Protein AF-A0A9W7J0R9-F1 (afdb_monomer)

pLDDT: mean 73.94, std 17.06, range [40.5, 95.5]

Organism: Hibiscus trionum (NCBI:txid183268)

Secondary structure (DSSP, 8-state):
------EEEEEEEE-STT-EEEEEEEES--SSTTTTGGGSTT--SSSSTTTTTTT-----SSS-------EEE-SHHHHHHHHHHHHHHT-

Mean predicted aligned error: 9.64 Å

Radius of gyration: 16.87 Å; Cα contacts (8 Å, |Δi|>4): 98; chains: 1; bounding box: 32×37×39 Å

InterPro domains:
  IPR001736 Phospholipase D/Transphosphatidylase [PS50035] (1-35)
  IPR015679 Phospholipase D family [PTHR18896] (1-91)

Structure (mmCIF, N/CA/C/O backbone):
data_AF-A0A9W7J0R9-F1
#
_entry.id   AF-A0A9W7J0R9-F1
#
loop_
_atom_site.group_PDB
_atom_site.id
_atom_site.type_symbol
_atom_site.label_atom_id
_atom_site.label_alt_id
_atom_site.label_comp_id
_atom_site.label_asym_id
_atom_site.label_entity_id
_atom_site.label_seq_id
_atom_site.pdbx_PDB_ins_code
_atom_site.Cartn_x
_atom_site.Cartn_y
_atom_site.Cartn_z
_atom_site.occupancy
_atom_site.B_iso_or_equiv
_atom_site.auth_seq_id
_atom_site.auth_comp_id
_atom_site.auth_asym_id
_atom_site.auth_atom_id
_atom_site.pdbx_PDB_model_num
ATOM 1 N N . MET A 1 1 ? 6.225 22.516 -9.111 1.00 74.25 1 MET A N 1
ATOM 2 C CA . MET A 1 1 ? 4.989 21.701 -9.124 1.00 74.25 1 MET A CA 1
ATOM 3 C C . MET A 1 1 ? 5.163 20.596 -8.092 1.00 74.25 1 MET A C 1
ATOM 5 O O . MET A 1 1 ? 6.261 20.060 -8.023 1.00 74.25 1 MET A O 1
ATOM 9 N N . PHE A 1 2 ? 4.155 20.310 -7.265 1.00 90.44 2 PHE A N 1
ATOM 10 C CA . PHE A 1 2 ? 4.246 19.330 -6.169 1.00 90.44 2 PHE A CA 1
ATOM 11 C C . PHE A 1 2 ? 3.171 18.252 -6.316 1.00 90.44 2 PHE A C 1
ATOM 13 O O . PHE A 1 2 ? 2.126 18.510 -6.911 1.00 90.44 2 PHE A O 1
ATOM 20 N N . THR A 1 3 ? 3.428 17.061 -5.773 1.00 90.12 3 THR A N 1
ATOM 21 C CA . THR A 1 3 ? 2.514 15.914 -5.836 1.00 90.12 3 THR A CA 1
ATOM 22 C C . THR A 1 3 ? 2.238 15.347 -4.447 1.00 90.12 3 THR A C 1
ATOM 24 O O . THR A 1 3 ? 3.052 15.458 -3.527 1.00 90.12 3 THR A O 1
ATOM 27 N N . HIS A 1 4 ? 1.087 14.692 -4.297 1.00 90.44 4 HIS A N 1
ATOM 28 C CA . HIS A 1 4 ? 0.835 13.813 -3.162 1.00 90.44 4 HIS A CA 1
ATOM 29 C C . HIS A 1 4 ? 1.424 12.436 -3.459 1.00 90.44 4 HIS A C 1
ATOM 31 O O . HIS A 1 4 ? 0.818 11.638 -4.161 1.00 90.44 4 HIS A O 1
ATOM 37 N N . HIS A 1 5 ? 2.614 12.167 -2.926 1.00 89.81 5 HIS A N 1
ATOM 38 C CA . HIS A 1 5 ? 3.377 10.962 -3.264 1.00 89.81 5 HIS A CA 1
ATOM 39 C C . HIS A 1 5 ? 3.265 9.824 -2.228 1.00 89.81 5 HIS A C 1
ATOM 41 O O . HIS A 1 5 ? 3.942 8.804 -2.354 1.00 89.81 5 HIS A O 1
ATOM 47 N N . GLN A 1 6 ? 2.425 9.990 -1.199 1.00 89.88 6 GLN A N 1
ATOM 48 C CA . GLN A 1 6 ? 2.161 8.953 -0.195 1.00 89.88 6 GLN A CA 1
ATOM 49 C C . GLN A 1 6 ? 1.424 7.770 -0.838 1.00 89.88 6 GLN A C 1
ATOM 51 O O . GLN A 1 6 ? 0.341 7.970 -1.387 1.00 89.88 6 GLN A O 1
ATOM 56 N N . LYS A 1 7 ? 1.971 6.555 -0.714 1.00 91.44 7 LYS A N 1
ATOM 57 C CA . LYS A 1 7 ? 1.258 5.310 -1.024 1.00 91.44 7 LYS A CA 1
ATOM 58 C C . LYS A 1 7 ? 0.902 4.600 0.269 1.00 91.44 7 LYS A C 1
ATOM 60 O O . LYS A 1 7 ? 1.789 4.266 1.058 1.00 91.44 7 LYS A O 1
ATOM 65 N N . CYS A 1 8 ? -0.386 4.368 0.477 1.00 91.75 8 CYS A N 1
ATOM 66 C CA . CYS A 1 8 ? -0.854 3.540 1.573 1.00 91.75 8 CYS A CA 1
ATOM 67 C C . CYS A 1 8 ? -2.112 2.765 1.194 1.00 91.75 8 CYS A C 1
ATOM 69 O O . CYS A 1 8 ? -2.943 3.261 0.436 1.00 91.75 8 CYS A O 1
ATOM 71 N N . VAL A 1 9 ? -2.269 1.578 1.775 1.00 92.00 9 VAL A N 1
ATOM 72 C CA . VAL A 1 9 ? -3.490 0.773 1.695 1.00 92.00 9 VAL A CA 1
ATOM 73 C C . VAL A 1 9 ? -3.959 0.475 3.115 1.00 92.00 9 VAL A C 1
ATOM 75 O O . VAL A 1 9 ? -3.177 -0.009 3.933 1.00 92.00 9 VAL A O 1
ATOM 78 N N . LEU A 1 10 ? -5.223 0.775 3.406 1.00 92.19 10 LEU A N 1
ATOM 79 C CA . LEU A 1 10 ? -5.877 0.502 4.685 1.00 92.19 10 LEU A CA 1
ATOM 80 C C . LEU A 1 10 ? -6.942 -0.569 4.467 1.00 92.19 10 LEU A C 1
ATOM 82 O O . LEU A 1 10 ? -7.780 -0.429 3.578 1.00 92.19 10 LEU A O 1
ATOM 86 N N . VAL A 1 11 ? -6.903 -1.631 5.268 1.00 93.31 11 VAL A N 1
ATOM 87 C CA . VAL A 1 11 ? -7.860 -2.742 5.182 1.00 93.31 11 VAL A CA 1
ATOM 88 C C . VAL A 1 11 ? -8.283 -3.196 6.568 1.00 93.31 11 VAL A C 1
ATOM 90 O O . VAL A 1 11 ? -7.479 -3.203 7.502 1.00 93.31 11 VAL A O 1
ATOM 93 N N . ASP A 1 12 ? -9.533 -3.628 6.701 1.00 93.38 12 ASP A N 1
ATOM 94 C CA . ASP A 1 12 ? -10.007 -4.299 7.899 1.00 93.38 12 ASP A CA 1
ATOM 95 C C . ASP A 1 12 ? -9.862 -5.821 7.755 1.00 93.38 12 ASP A C 1
ATOM 97 O O . ASP A 1 12 ? -10.305 -6.447 6.795 1.00 93.38 12 ASP A O 1
ATOM 101 N N . THR A 1 13 ? -9.228 -6.457 8.730 1.00 90.50 13 THR A N 1
ATOM 102 C CA . THR A 1 13 ? -8.942 -7.896 8.714 1.00 90.50 13 THR A CA 1
ATOM 103 C C . THR A 1 13 ? -9.563 -8.588 9.910 1.00 90.50 13 THR A C 1
ATOM 105 O O . THR A 1 13 ? -9.752 -7.989 10.970 1.00 90.50 13 THR A O 1
ATOM 108 N N . GLN A 1 14 ? -9.914 -9.856 9.724 1.00 92.12 14 GLN A N 1
ATOM 109 C CA . GLN A 1 14 ? -10.471 -10.687 10.782 1.00 92.12 14 GLN A CA 1
ATOM 110 C C . GLN A 1 14 ? -9.417 -10.943 11.869 1.00 92.12 14 GLN A C 1
ATOM 112 O O . GLN A 1 14 ? -8.268 -11.259 11.563 1.00 92.12 14 GLN A O 1
ATOM 117 N N . THR A 1 15 ? -9.814 -10.835 13.137 1.00 87.69 15 THR A N 1
ATOM 118 C CA . THR A 1 15 ? -9.036 -11.333 14.282 1.00 87.69 15 THR A CA 1
ATOM 119 C C . THR A 1 15 ? -9.841 -12.395 15.042 1.00 87.69 15 THR A C 1
ATOM 121 O O . THR A 1 15 ? -10.859 -12.883 14.550 1.00 87.69 15 THR A O 1
ATOM 124 N N . VAL A 1 16 ? -9.369 -12.806 16.220 1.00 89.94 16 VAL A N 1
ATOM 125 C CA . VAL A 1 16 ? -9.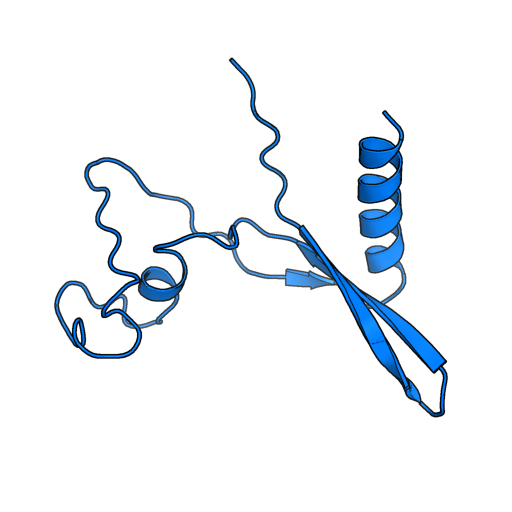980 -13.864 17.034 1.00 89.94 16 VAL A CA 1
ATOM 126 C C . VAL A 1 16 ? -11.470 -13.585 17.292 1.00 89.94 16 VAL A C 1
ATOM 128 O O . VAL A 1 16 ? -11.858 -12.513 17.770 1.00 89.94 16 VAL A O 1
ATOM 131 N N . GLY A 1 17 ? -12.312 -14.578 17.000 1.00 89.50 17 GLY A N 1
ATOM 132 C CA . GLY A 1 17 ? -13.769 -14.472 17.106 1.00 89.50 17 GLY A CA 1
ATOM 133 C C . GLY A 1 17 ? -14.371 -13.701 15.932 1.00 89.50 17 GLY A C 1
ATOM 134 O O . GLY A 1 17 ? -13.940 -13.892 14.803 1.00 89.50 17 GLY A O 1
ATOM 135 N N . ASN A 1 18 ? -15.356 -12.838 16.202 1.00 88.88 18 ASN A N 1
ATOM 136 C CA . ASN A 1 18 ? -16.000 -11.965 15.207 1.00 88.88 18 ASN A CA 1
ATOM 137 C C . ASN A 1 18 ? -15.461 -10.518 15.243 1.00 88.88 18 ASN A C 1
ATOM 139 O O . ASN A 1 18 ? -16.127 -9.576 14.822 1.00 88.88 18 ASN A O 1
ATOM 143 N N . HIS A 1 19 ? -14.269 -10.320 15.805 1.00 89.81 19 HIS A N 1
ATOM 144 C CA . HIS A 1 19 ? -13.641 -9.005 15.900 1.00 89.81 19 HIS A CA 1
ATOM 145 C C . HIS A 1 19 ? -12.841 -8.695 14.631 1.00 89.81 19 HIS A C 1
ATOM 147 O O . HIS A 1 19 ? -12.282 -9.597 14.005 1.00 89.81 19 HIS A O 1
ATOM 153 N N . ARG A 1 20 ? -12.716 -7.412 14.282 1.00 91.75 20 ARG A N 1
ATOM 154 C CA . ARG A 1 20 ? -11.883 -6.953 13.161 1.00 91.75 20 ARG A CA 1
ATOM 155 C C . ARG A 1 20 ? -10.828 -5.962 13.640 1.00 91.75 20 ARG A C 1
ATOM 157 O O . ARG A 1 20 ? -11.050 -5.240 14.608 1.00 91.75 20 ARG A O 1
ATOM 164 N N . LYS A 1 21 ? -9.677 -5.948 12.971 1.00 90.69 21 LYS A N 1
ATOM 165 C CA . LYS A 1 21 ? -8.580 -4.998 13.200 1.00 90.69 21 LYS A CA 1
ATOM 166 C C . LYS A 1 21 ? -8.229 -4.280 11.902 1.00 90.69 21 LYS A C 1
ATOM 168 O O . LYS A 1 21 ? -8.335 -4.873 10.830 1.00 90.69 21 LYS A O 1
ATOM 173 N N . ILE A 1 22 ? -7.773 -3.038 11.995 1.00 92.19 22 ILE A N 1
ATOM 174 C CA . ILE A 1 22 ? -7.218 -2.317 10.847 1.00 92.19 22 ILE A CA 1
ATOM 175 C C . ILE A 1 22 ? -5.755 -2.716 10.660 1.00 92.19 22 ILE A C 1
ATOM 177 O O . ILE A 1 22 ? -4.985 -2.715 11.620 1.00 92.19 22 ILE A O 1
ATOM 181 N N . ASN A 1 23 ? -5.379 -3.025 9.422 1.00 89.56 23 ASN A N 1
ATOM 182 C CA . ASN A 1 23 ? -3.990 -3.150 8.997 1.00 89.56 23 ASN A CA 1
ATOM 183 C C . ASN A 1 23 ? -3.674 -2.055 7.978 1.00 89.56 23 ASN A C 1
ATOM 185 O O . ASN A 1 23 ? -4.511 -1.714 7.136 1.00 89.56 23 ASN A O 1
ATOM 189 N N . ALA A 1 24 ? -2.447 -1.544 8.039 1.00 90.69 24 ALA A N 1
ATOM 190 C CA . ALA A 1 24 ? -1.963 -0.523 7.128 1.00 90.69 24 ALA A CA 1
ATOM 191 C C . ALA A 1 24 ? -0.712 -1.010 6.390 1.00 90.69 24 ALA A C 1
ATOM 193 O O . ALA A 1 24 ? 0.245 -1.501 6.991 1.00 90.69 24 ALA A O 1
ATOM 194 N N . PHE A 1 25 ? -0.696 -0.816 5.078 1.00 89.00 25 PHE A N 1
ATOM 195 C CA . PHE A 1 25 ? 0.487 -0.981 4.242 1.00 89.00 25 PHE A CA 1
ATOM 196 C C . PHE A 1 25 ? 0.950 0.402 3.825 1.00 89.00 25 PHE A C 1
ATOM 198 O O . PHE A 1 25 ? 0.167 1.156 3.254 1.00 89.00 25 PHE A O 1
ATOM 205 N N . VAL A 1 26 ? 2.206 0.740 4.103 1.00 87.75 26 VAL A N 1
ATOM 206 C CA . VAL A 1 26 ? 2.813 2.014 3.705 1.00 87.75 26 VAL A CA 1
ATOM 207 C C . VAL A 1 26 ? 4.158 1.710 3.055 1.00 87.75 26 VAL A C 1
ATOM 209 O O . VAL A 1 26 ? 4.899 0.846 3.522 1.00 87.75 26 VAL A O 1
ATOM 212 N N . GLY A 1 27 ? 4.476 2.389 1.956 1.00 86.25 27 GLY A N 1
ATOM 213 C CA . GLY A 1 27 ? 5.725 2.147 1.239 1.00 86.25 27 GLY A CA 1
ATOM 214 C C . GLY A 1 27 ? 5.895 3.023 0.005 1.00 86.25 27 GLY A C 1
ATOM 215 O O . GLY A 1 27 ? 5.171 3.995 -0.193 1.00 86.25 27 GLY A O 1
ATOM 216 N N . GLY A 1 28 ? 6.879 2.677 -0.827 1.00 82.19 28 GLY A N 1
ATOM 217 C CA . GLY A 1 28 ? 7.172 3.390 -2.079 1.00 82.19 28 GLY A CA 1
ATOM 218 C C . GLY A 1 28 ? 6.582 2.7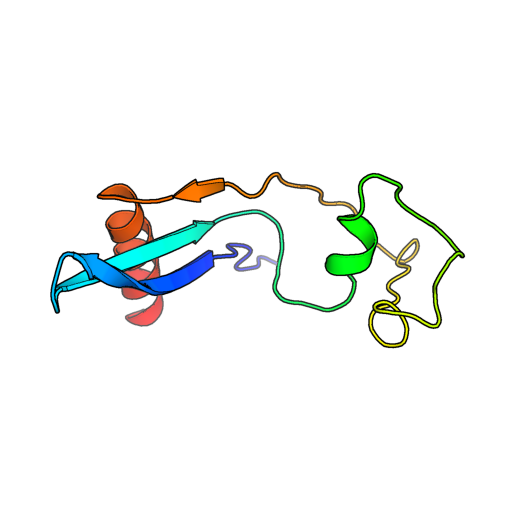50 -3.338 1.00 82.19 28 GLY A C 1
ATOM 219 O O . GLY A 1 28 ? 6.834 3.255 -4.427 1.00 82.19 28 GLY A O 1
ATOM 220 N N . ILE A 1 29 ? 5.810 1.670 -3.199 1.00 79.25 29 ILE A N 1
ATOM 221 C CA . ILE A 1 29 ? 5.188 0.951 -4.316 1.00 79.25 29 ILE A CA 1
ATOM 222 C C . ILE A 1 29 ? 3.743 1.433 -4.470 1.00 79.25 29 ILE A C 1
ATOM 224 O O . ILE A 1 29 ? 2.942 1.311 -3.544 1.00 79.25 29 ILE A O 1
ATOM 228 N N . ASP A 1 30 ? 3.429 2.006 -5.630 1.00 82.06 30 ASP A N 1
ATOM 229 C CA . ASP A 1 30 ? 2.052 2.311 -6.030 1.00 82.06 30 ASP A CA 1
ATOM 230 C C . ASP A 1 30 ? 1.344 1.044 -6.529 1.00 82.06 30 ASP A C 1
ATOM 232 O O . ASP A 1 30 ? 1.987 0.137 -7.049 1.00 82.06 30 ASP A O 1
ATOM 236 N N . LEU A 1 31 ? 0.015 0.999 -6.434 1.00 81.50 31 LEU A N 1
ATOM 237 C CA . LEU A 1 31 ? -0.794 0.000 -7.140 1.00 81.50 31 LEU A CA 1
ATOM 238 C C . LEU A 1 31 ? -1.014 0.465 -8.585 1.00 81.50 31 LEU A C 1
ATOM 240 O O . LEU A 1 31 ? -2.080 0.970 -8.933 1.00 81.50 31 LEU A O 1
ATOM 244 N N . CYS A 1 32 ? 0.041 0.372 -9.390 1.00 73.50 32 CYS A N 1
ATOM 245 C CA . CYS A 1 32 ? 0.068 0.775 -10.794 1.00 73.50 32 CYS A CA 1
ATOM 246 C C . CYS A 1 32 ? 0.919 -0.200 -11.612 1.00 73.50 32 CYS A C 1
ATOM 248 O O . CYS A 1 32 ? 1.755 -0.911 -11.046 1.00 73.50 32 CYS A O 1
ATOM 250 N N . ASP A 1 33 ? 0.730 -0.161 -12.928 1.00 67.06 33 ASP A N 1
ATOM 251 C CA . ASP A 1 33 ? 1.444 -0.995 -13.892 1.00 67.06 33 ASP A CA 1
ATOM 252 C C . ASP A 1 33 ? 2.972 -0.901 -13.727 1.00 67.06 33 ASP A C 1
ATOM 254 O O . ASP A 1 33 ? 3.534 0.126 -13.323 1.00 67.06 33 ASP A O 1
ATOM 258 N N . GLY A 1 34 ? 3.653 -1.999 -14.032 1.00 63.19 34 GLY A N 1
ATOM 259 C CA . GLY A 1 34 ? 5.097 -2.155 -13.987 1.00 63.19 34 GLY A CA 1
ATOM 260 C C . GLY A 1 34 ? 5.676 -2.487 -12.628 1.00 63.19 34 GLY A C 1
ATOM 261 O O . GLY A 1 34 ? 6.856 -2.800 -12.527 1.00 63.19 34 GLY A O 1
ATOM 262 N N . ARG A 1 35 ? 4.903 -2.400 -11.545 1.00 67.38 35 ARG A N 1
ATOM 263 C CA . ARG A 1 35 ? 5.440 -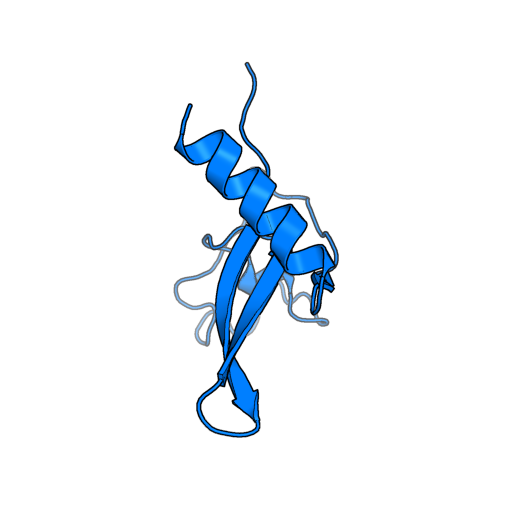2.591 -10.189 1.00 67.38 35 ARG A CA 1
ATOM 264 C C . ARG A 1 35 ? 5.704 -4.053 -9.845 1.00 67.38 35 ARG A C 1
ATOM 266 O O . ARG A 1 35 ? 6.532 -4.300 -8.972 1.00 67.38 35 ARG A O 1
ATOM 273 N N . TYR A 1 36 ? 5.057 -4.993 -10.531 1.00 63.94 36 TYR A N 1
ATOM 274 C CA . TYR A 1 36 ? 5.226 -6.422 -10.283 1.00 63.94 36 TYR A CA 1
ATOM 275 C C . TYR A 1 36 ? 6.489 -6.985 -10.957 1.00 63.94 36 TYR A C 1
ATOM 277 O O . TYR A 1 36 ? 7.229 -7.751 -10.337 1.00 63.94 36 TYR A O 1
ATOM 285 N N . GLU A 1 37 ? 6.799 -6.545 -12.182 1.00 53.56 37 GLU A N 1
ATOM 286 C CA . GLU A 1 37 ? 8.002 -6.948 -12.934 1.00 53.56 37 GLU A CA 1
ATOM 287 C C . 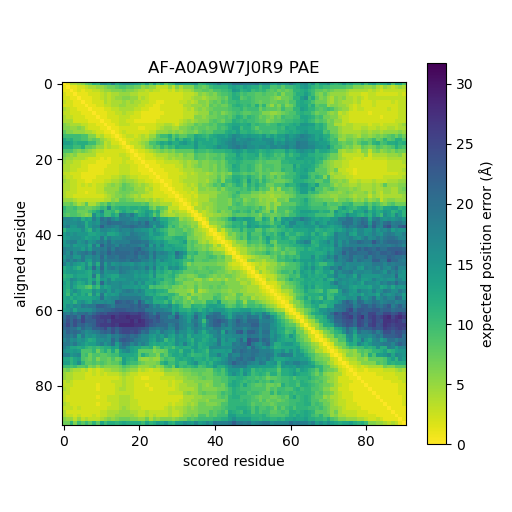GLU A 1 37 ? 9.306 -6.662 -12.157 1.00 53.56 37 GLU A C 1
ATOM 289 O O . GLU A 1 37 ? 10.217 -7.496 -12.106 1.00 53.56 37 GLU A O 1
ATOM 294 N N . TYR A 1 38 ? 9.374 -5.527 -11.448 1.00 55.81 38 TYR A N 1
ATOM 295 C CA . TYR A 1 38 ? 10.559 -5.127 -10.677 1.00 55.81 38 TYR A CA 1
ATOM 296 C C . TYR A 1 38 ? 10.764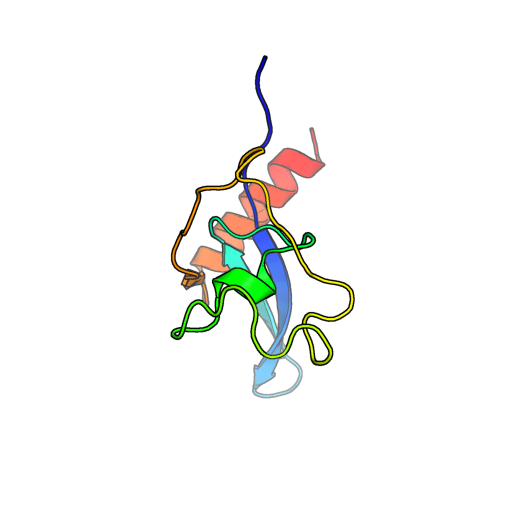 -5.865 -9.352 1.00 55.81 38 TYR A C 1
ATOM 298 O O . TYR A 1 38 ? 11.858 -5.759 -8.788 1.00 55.81 38 TYR A O 1
ATOM 306 N N . ASP A 1 39 ? 9.746 -6.560 -8.841 1.00 56.38 39 ASP A N 1
ATOM 307 C CA . ASP A 1 39 ? 9.747 -7.120 -7.481 1.00 56.38 39 ASP A CA 1
ATOM 308 C C . ASP A 1 39 ? 10.151 -8.605 -7.445 1.00 56.38 39 ASP A C 1
ATOM 310 O O . ASP A 1 39 ? 10.306 -9.193 -6.372 1.00 56.38 39 ASP A O 1
ATOM 314 N N . THR A 1 40 ? 10.394 -9.223 -8.611 1.00 63.06 40 THR A N 1
ATOM 315 C CA . THR A 1 40 ? 11.055 -10.535 -8.651 1.00 63.06 40 THR A CA 1
ATOM 316 C C . THR A 1 40 ? 12.529 -10.389 -8.258 1.00 63.06 40 THR A C 1
ATOM 318 O O . THR A 1 40 ? 13.221 -9.529 -8.816 1.00 63.06 40 THR A O 1
ATOM 321 N N . PRO A 1 41 ? 13.060 -11.222 -7.338 1.00 64.44 41 PRO A N 1
ATOM 322 C CA . PRO A 1 41 ? 14.468 -11.161 -6.938 1.00 64.44 41 PRO A CA 1
ATOM 323 C C . PRO A 1 41 ? 15.441 -11.303 -8.114 1.00 64.44 41 PRO A C 1
ATOM 325 O O . PRO A 1 41 ? 16.569 -10.819 -8.055 1.00 64.44 41 PRO A O 1
ATOM 328 N N . GLU A 1 42 ? 15.006 -11.965 -9.189 1.00 62.91 42 GLU A N 1
ATOM 329 C CA . GLU A 1 42 ? 15.828 -12.214 -10.370 1.00 62.91 42 GLU A CA 1
ATOM 330 C C . GLU A 1 42 ? 15.881 -11.033 -11.351 1.00 62.91 42 GLU A C 1
ATOM 332 O O . GLU A 1 42 ? 16.698 -11.079 -12.269 1.00 62.91 42 GLU A O 1
ATOM 337 N N . HIS A 1 43 ? 15.038 -10.002 -11.180 1.00 60.38 43 HIS A N 1
ATOM 338 C CA . HIS A 1 43 ? 15.001 -8.790 -12.013 1.00 60.38 43 HIS A CA 1
ATOM 339 C C . HIS A 1 43 ? 15.116 -9.088 -13.520 1.00 60.38 43 HIS A C 1
ATOM 341 O O . HIS A 1 43 ? 15.998 -8.583 -14.222 1.00 60.38 43 HIS A O 1
ATOM 347 N N . ARG A 1 44 ? 14.253 -9.987 -14.007 1.00 63.38 44 ARG A N 1
ATOM 348 C CA . ARG A 1 44 ? 14.309 -10.518 -15.375 1.00 63.38 44 ARG A CA 1
ATOM 349 C C . ARG A 1 44 ? 13.963 -9.413 -16.373 1.00 63.38 44 ARG A C 1
ATOM 351 O O . ARG A 1 44 ? 12.946 -8.761 -16.227 1.00 63.38 44 ARG A O 1
ATOM 358 N N . LEU A 1 45 ? 14.809 -9.224 -17.390 1.00 57.47 45 LEU A N 1
ATOM 359 C CA . LEU A 1 45 ? 14.666 -8.114 -18.347 1.00 57.47 45 LEU A CA 1
ATOM 360 C C . LEU A 1 45 ? 13.852 -8.454 -19.607 1.00 57.47 45 LEU A C 1
ATOM 362 O O . LEU A 1 45 ? 13.294 -7.559 -20.225 1.00 57.47 45 LEU A O 1
ATOM 366 N N . LEU A 1 46 ? 13.860 -9.715 -20.053 1.00 59.12 46 LEU A N 1
ATOM 367 C CA . LEU A 1 46 ? 13.259 -10.151 -21.331 1.00 59.12 46 LEU A CA 1
ATOM 368 C C . LEU A 1 46 ? 12.706 -11.588 -21.273 1.00 59.12 46 LEU A C 1
ATOM 370 O O . LEU A 1 46 ? 12.399 -12.183 -22.304 1.00 59.12 46 LEU A O 1
ATOM 374 N N . ARG A 1 47 ? 12.658 -12.196 -20.082 1.00 58.97 47 ARG A N 1
ATOM 375 C CA . ARG A 1 47 ? 12.201 -13.580 -19.890 1.00 58.97 47 ARG A CA 1
ATOM 376 C C . ARG A 1 47 ? 10.795 -13.572 -19.313 1.00 58.97 47 ARG A C 1
ATOM 378 O O . ARG A 1 47 ? 10.493 -12.712 -18.496 1.00 58.97 47 ARG A O 1
ATOM 385 N N . ASP A 1 48 ? 9.988 -14.550 -19.715 1.00 63.78 48 ASP A N 1
ATOM 386 C CA . ASP A 1 48 ? 8.639 -14.793 -19.186 1.00 63.78 48 ASP A CA 1
ATOM 387 C C . ASP A 1 48 ? 7.640 -13.650 -19.452 1.00 63.78 48 ASP A C 1
ATOM 389 O O . ASP A 1 48 ? 6.632 -13.521 -18.754 1.00 63.78 48 ASP A O 1
ATOM 393 N N . LEU A 1 49 ? 7.895 -12.833 -20.482 1.00 59.94 49 LEU A N 1
ATOM 394 C CA . LEU A 1 49 ? 7.022 -11.729 -20.904 1.00 59.94 49 LEU A CA 1
ATOM 395 C C . LEU A 1 49 ? 5.624 -12.194 -21.326 1.00 59.94 49 LEU A C 1
ATOM 397 O O . LEU A 1 49 ? 4.718 -11.389 -21.407 1.00 59.94 49 LEU A O 1
ATOM 401 N N . ASP A 1 50 ? 5.426 -13.475 -21.607 1.00 68.44 50 ASP A N 1
ATOM 402 C CA . ASP A 1 50 ? 4.141 -14.083 -21.943 1.00 68.44 50 ASP A CA 1
ATOM 403 C C . ASP A 1 50 ? 3.402 -14.675 -20.726 1.00 68.44 50 ASP A C 1
ATOM 405 O O . ASP A 1 50 ? 2.323 -15.249 -20.889 1.00 68.44 50 ASP A O 1
ATOM 409 N N . THR A 1 51 ? 3.955 -14.526 -19.514 1.00 74.31 51 THR A N 1
ATOM 410 C CA . THR A 1 51 ? 3.393 -15.066 -18.265 1.00 74.31 51 THR A CA 1
ATOM 411 C C . THR A 1 51 ? 2.564 -14.019 -17.499 1.00 74.31 51 THR A C 1
ATOM 413 O O . THR A 1 51 ? 1.703 -13.354 -18.066 1.00 74.31 51 THR A O 1
ATOM 416 N N . VAL A 1 52 ? 2.820 -13.849 -16.200 1.00 66.06 52 VAL A N 1
ATOM 417 C CA . VAL A 1 52 ? 2.220 -12.839 -15.315 1.00 66.06 52 VAL A CA 1
ATOM 418 C C . VAL A 1 52 ? 2.595 -11.401 -15.697 1.00 66.06 52 VAL A C 1
ATOM 420 O O . VAL A 1 52 ? 1.971 -10.470 -15.205 1.00 66.06 52 VAL A O 1
ATOM 423 N N . PHE A 1 53 ? 3.575 -11.223 -16.589 1.00 64.56 53 PHE A N 1
ATOM 424 C CA . PHE A 1 53 ? 4.032 -9.921 -17.090 1.00 64.56 53 PHE A CA 1
ATOM 425 C C . PHE A 1 53 ? 3.419 -9.528 -18.444 1.00 64.56 53 PHE A C 1
ATOM 427 O O . PHE A 1 53 ? 3.701 -8.441 -18.943 1.00 64.56 53 PHE A O 1
ATOM 434 N N . LYS A 1 54 ? 2.577 -10.386 -19.042 1.00 59.91 54 LYS A N 1
ATOM 435 C CA . LYS A 1 54 ? 2.050 -10.228 -20.412 1.00 59.91 54 LYS 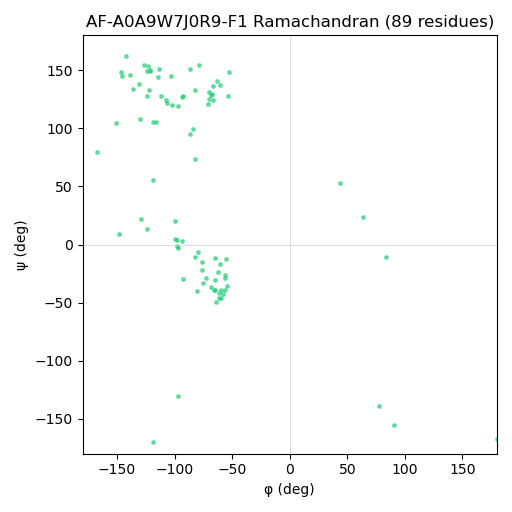A CA 1
ATOM 436 C C . LYS A 1 54 ? 1.316 -8.919 -20.674 1.00 59.91 54 LYS A C 1
ATOM 438 O O . LYS A 1 54 ? 1.373 -8.415 -21.791 1.00 59.91 54 LYS A O 1
ATOM 443 N N . ASP A 1 55 ? 0.716 -8.354 -19.635 1.00 61.75 55 ASP A N 1
ATOM 444 C CA . ASP A 1 55 ? 0.005 -7.078 -19.682 1.00 61.75 55 ASP A CA 1
ATOM 445 C C . ASP A 1 55 ? 0.555 -6.070 -18.646 1.00 61.75 55 ASP A C 1
ATOM 447 O O . ASP A 1 55 ? -0.076 -5.052 -18.390 1.00 61.75 55 ASP A O 1
ATOM 451 N N . ASP A 1 56 ? 1.729 -6.347 -18.054 1.00 59.84 56 ASP A N 1
ATOM 452 C CA . ASP A 1 56 ? 2.367 -5.538 -16.993 1.00 59.84 56 ASP A CA 1
ATOM 453 C C . ASP A 1 56 ? 3.837 -5.191 -17.307 1.00 59.84 56 ASP A C 1
ATOM 455 O O . ASP A 1 56 ? 4.636 -4.904 -16.416 1.00 59.84 56 ASP A O 1
ATOM 459 N N . PHE A 1 57 ? 4.220 -5.235 -18.587 1.00 60.19 57 PHE A N 1
ATOM 460 C CA . PHE A 1 57 ? 5.557 -4.836 -19.020 1.00 60.19 57 PHE A CA 1
ATOM 461 C C . PHE A 1 57 ? 5.724 -3.319 -18.923 1.00 60.19 57 PHE A C 1
ATOM 463 O O . PHE A 1 57 ? 5.027 -2.551 -19.596 1.00 60.19 57 PHE A O 1
ATOM 470 N N . HIS A 1 58 ? 6.704 -2.874 -18.142 1.00 59.84 58 HIS A N 1
ATOM 471 C CA . HIS A 1 58 ? 6.999 -1.458 -17.974 1.00 59.84 58 HIS A CA 1
ATOM 472 C C . HIS A 1 58 ? 8.494 -1.251 -18.193 1.00 59.84 58 HIS A C 1
ATOM 474 O O . HIS A 1 58 ? 9.318 -1.603 -17.351 1.00 59.84 58 HIS A O 1
ATOM 480 N N . ASN A 1 59 ? 8.870 -0.643 -19.324 1.00 51.31 59 ASN A N 1
ATOM 481 C CA . ASN A 1 59 ? 10.233 -0.160 -19.555 1.00 51.31 59 ASN A CA 1
ATOM 482 C C . ASN A 1 59 ? 10.241 1.348 -19.709 1.00 51.31 59 ASN A C 1
ATOM 484 O O . ASN A 1 59 ? 9.937 1.891 -20.774 1.00 51.31 59 ASN A O 1
ATOM 488 N N . PRO A 1 60 ? 10.707 2.001 -18.660 1.00 54.12 60 PRO A N 1
ATOM 489 C CA . PRO A 1 60 ? 10.862 3.411 -18.713 1.00 54.12 60 PRO A CA 1
ATOM 490 C C . PRO A 1 60 ? 12.342 3.789 -18.512 1.00 54.12 60 PRO A C 1
ATOM 492 O O . PRO A 1 60 ? 12.694 4.678 -17.778 1.00 54.12 60 PRO A O 1
ATOM 495 N N . THR A 1 61 ? 13.281 3.269 -19.299 1.00 48.62 61 THR A N 1
ATOM 496 C CA . THR A 1 61 ? 14.509 4.065 -19.601 1.00 48.62 61 THR A CA 1
ATOM 497 C C . THR A 1 61 ? 14.124 5.451 -20.195 1.00 48.62 61 THR A C 1
ATOM 499 O O . THR A 1 61 ? 14.903 6.401 -20.215 1.00 48.62 61 THR A O 1
ATOM 502 N N . PHE A 1 62 ? 12.843 5.557 -20.564 1.00 51.03 62 PHE A N 1
ATOM 503 C CA . PHE A 1 62 ? 11.870 6.629 -20.345 1.00 51.03 62 PHE A CA 1
ATOM 504 C C . PHE A 1 62 ? 11.053 6.592 -18.977 1.00 51.03 62 PHE A C 1
ATOM 506 O O . PHE A 1 62 ? 9.918 6.162 -19.081 1.00 51.03 62 PHE A O 1
ATOM 513 N N . PRO A 1 63 ? 11.344 7.251 -17.809 1.00 40.50 63 PRO A N 1
ATOM 514 C CA . PRO A 1 63 ? 11.916 6.814 -16.464 1.00 40.50 63 PRO A CA 1
ATOM 515 C C . PRO A 1 63 ? 11.171 5.775 -15.515 1.00 40.50 63 PRO A C 1
ATOM 517 O O . PRO A 1 63 ? 9.982 5.979 -15.257 1.00 40.50 63 PRO A O 1
ATOM 520 N N . PRO A 1 64 ? 11.841 4.802 -14.807 1.00 46.16 64 PRO A N 1
ATOM 521 C CA . PRO A 1 64 ? 11.503 4.547 -13.407 1.00 46.16 64 PRO A CA 1
ATOM 522 C C . PRO A 1 64 ? 12.735 4.140 -12.579 1.00 46.16 64 PRO A C 1
ATOM 524 O O . PRO A 1 64 ? 13.650 3.415 -12.973 1.00 46.16 64 PRO A O 1
ATOM 527 N N . GLY A 1 65 ? 12.715 4.573 -11.337 1.00 50.03 65 GLY A N 1
ATOM 528 C CA . GLY A 1 65 ? 13.769 4.268 -10.395 1.00 50.03 65 GLY A CA 1
ATOM 529 C C . GLY A 1 65 ? 13.290 4.652 -9.022 1.00 50.03 65 GLY A C 1
ATOM 530 O O . GLY A 1 65 ? 13.611 5.723 -8.522 1.00 50.03 65 GLY A O 1
ATOM 531 N N . THR A 1 66 ? 12.470 3.805 -8.413 1.00 48.84 66 THR A N 1
ATOM 532 C CA . THR A 1 66 ? 12.275 3.848 -6.964 1.00 48.84 66 THR A CA 1
ATOM 533 C C . THR A 1 66 ? 11.933 2.449 -6.485 1.00 48.84 66 THR A C 1
ATOM 535 O O . THR A 1 66 ? 10.824 1.965 -6.690 1.00 48.84 66 THR A O 1
ATOM 538 N N . LYS A 1 67 ? 12.918 1.804 -5.860 1.00 48.12 67 LYS A N 1
ATOM 539 C CA . LYS A 1 67 ? 12.719 0.635 -5.007 1.00 48.12 67 LYS A CA 1
ATOM 540 C C . LYS A 1 67 ? 12.587 1.151 -3.579 1.00 48.12 67 LYS A C 1
ATOM 542 O O . LYS A 1 67 ? 13.456 1.891 -3.122 1.00 48.12 67 LYS A O 1
ATOM 547 N N . ALA A 1 68 ? 11.523 0.773 -2.884 1.00 44.19 68 ALA A N 1
ATOM 548 C CA . ALA A 1 68 ? 11.394 0.999 -1.451 1.00 44.19 68 ALA A CA 1
ATOM 549 C C . ALA A 1 68 ? 10.847 -0.280 -0.808 1.00 44.19 68 ALA A C 1
ATOM 551 O O . ALA A 1 68 ? 9.890 -0.846 -1.339 1.00 44.19 68 ALA A O 1
ATOM 552 N N . PRO A 1 69 ? 11.430 -0.748 0.305 1.00 40.97 69 PRO A N 1
ATOM 553 C CA . PRO A 1 69 ? 10.964 -1.955 0.973 1.00 40.97 69 PRO A CA 1
ATOM 554 C C . PRO A 1 69 ? 9.509 -1.792 1.434 1.00 40.97 69 PRO A C 1
ATOM 556 O O . PRO A 1 69 ? 9.139 -0.752 1.983 1.00 40.97 69 PRO A O 1
ATOM 559 N N . ARG A 1 70 ? 8.681 -2.828 1.236 1.00 48.94 70 ARG A N 1
ATOM 560 C CA . ARG A 1 70 ? 7.351 -2.901 1.857 1.00 48.94 70 ARG A CA 1
ATOM 561 C C . ARG A 1 70 ? 7.525 -3.134 3.357 1.00 48.94 70 ARG A C 1
ATOM 563 O O . ARG A 1 70 ? 8.167 -4.106 3.755 1.00 48.94 70 ARG A O 1
ATOM 570 N N . GLN A 1 71 ? 6.941 -2.276 4.185 1.00 45.38 71 GLN A N 1
ATOM 571 C CA . GLN A 1 71 ? 6.790 -2.555 5.609 1.00 45.38 71 GLN A CA 1
ATOM 572 C C . GLN A 1 71 ? 5.298 -2.576 5.945 1.00 45.38 71 GLN A C 1
ATOM 574 O O . GLN A 1 71 ? 4.652 -1.527 5.941 1.00 45.38 71 GLN A O 1
ATOM 579 N N . PRO A 1 72 ? 4.714 -3.767 6.169 1.00 50.59 72 PRO A N 1
ATOM 580 C CA . PRO A 1 72 ? 3.384 -3.843 6.747 1.00 50.59 72 PRO A CA 1
ATOM 581 C C . PRO A 1 72 ? 3.458 -3.351 8.196 1.00 50.59 72 PRO A C 1
ATOM 583 O O . PRO A 1 72 ? 4.298 -3.814 8.968 1.00 50.59 72 PRO A O 1
ATOM 586 N N . PHE A 1 73 ? 2.578 -2.4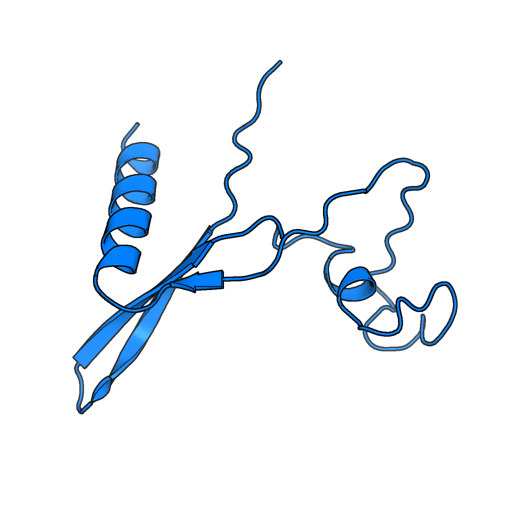19 8.55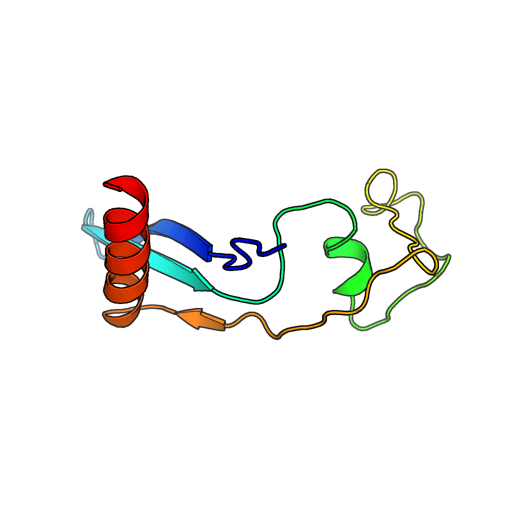6 1.00 51.47 73 PHE A N 1
ATOM 587 C CA . PHE A 1 73 ? 2.388 -2.005 9.940 1.00 51.47 73 PHE A CA 1
ATOM 588 C C . PHE A 1 73 ? 1.121 -2.671 10.474 1.00 51.47 73 PHE A C 1
ATOM 590 O O . PHE A 1 73 ? 0.019 -2.470 9.957 1.00 51.47 73 PHE A O 1
ATOM 597 N N . GLU A 1 74 ? 1.284 -3.462 11.531 1.00 59.81 74 GLU A N 1
ATOM 598 C CA . GLU A 1 74 ? 0.180 -4.038 12.294 1.00 59.81 74 GLU A CA 1
ATOM 599 C C . GLU A 1 74 ? 0.146 -3.450 13.707 1.00 59.81 74 GLU A C 1
ATOM 601 O O . GLU A 1 74 ? 1.176 -3.082 14.274 1.00 59.81 74 GLU A O 1
ATOM 606 N N . GLY A 1 75 ? -1.050 -3.384 14.296 1.00 70.06 75 GLY A N 1
ATOM 607 C CA . GLY A 1 75 ? -1.238 -2.884 15.658 1.00 70.06 75 GLY A CA 1
ATOM 608 C C . GLY A 1 75 ? -1.498 -1.372 15.720 1.00 70.06 75 GLY A C 1
ATOM 609 O O . GLY A 1 75 ? -2.014 -0.807 14.756 1.00 70.06 75 GLY A O 1
ATOM 610 N N . PRO A 1 76 ? -1.193 -0.700 16.848 1.00 79.00 76 PRO A N 1
ATOM 611 C CA . PRO A 1 76 ? -1.591 0.692 17.090 1.00 79.00 76 PRO A CA 1
ATOM 612 C C . PRO A 1 76 ? -1.163 1.678 15.993 1.00 79.00 76 PRO A C 1
ATOM 614 O O . PRO A 1 76 ? -1.943 2.550 15.629 1.00 79.00 76 PRO A O 1
ATOM 617 N N . ALA A 1 77 ? 0.011 1.475 15.388 1.00 83.12 77 ALA A N 1
ATOM 618 C CA . ALA A 1 77 ? 0.528 2.325 14.313 1.00 83.12 77 ALA A CA 1
ATOM 619 C C . ALA A 1 77 ? -0.348 2.327 13.041 1.00 83.12 77 ALA A C 1
ATOM 621 O O . ALA A 1 77 ? -0.323 3.286 12.273 1.00 83.12 77 ALA A O 1
ATOM 622 N N . ALA A 1 78 ? -1.162 1.287 12.810 1.00 87.12 78 ALA A N 1
ATOM 623 C CA . ALA A 1 78 ? -2.106 1.272 11.691 1.00 87.12 78 ALA A CA 1
ATOM 624 C C . ALA A 1 78 ? -3.196 2.348 11.843 1.00 87.12 78 ALA A C 1
ATOM 626 O O . ALA A 1 78 ? -3.664 2.904 10.847 1.00 87.12 78 ALA A O 1
ATOM 627 N N . TYR A 1 79 ? -3.562 2.686 13.084 1.00 90.06 79 TYR A N 1
ATOM 628 C CA . TYR A 1 79 ? -4.526 3.747 13.363 1.00 90.06 79 TYR A CA 1
ATOM 629 C C . TYR A 1 79 ? -3.939 5.137 13.111 1.00 90.06 79 TYR A C 1
ATOM 631 O O . TYR A 1 79 ? -4.671 6.020 12.680 1.00 90.06 79 TYR A O 1
ATOM 639 N N . ASP A 1 80 ? -2.627 5.329 13.265 1.00 91.75 80 ASP A N 1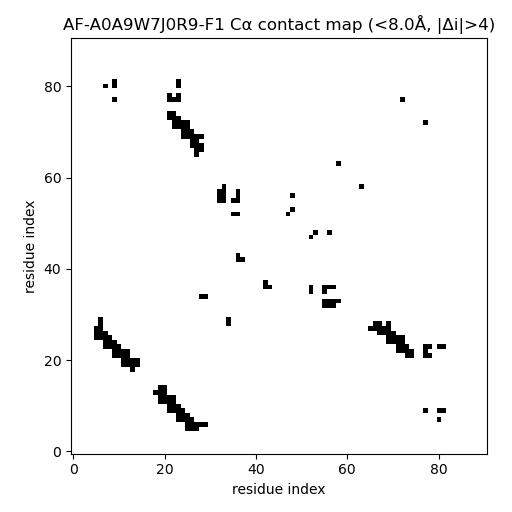
ATOM 640 C CA . ASP A 1 80 ? -1.976 6.593 12.898 1.00 91.75 80 ASP A CA 1
ATOM 641 C C . ASP A 1 80 ? -2.039 6.831 11.381 1.00 91.75 80 ASP A C 1
ATOM 643 O O . ASP A 1 80 ? -2.318 7.942 10.922 1.00 91.75 80 ASP A O 1
ATOM 647 N N . VAL A 1 81 ? -1.858 5.771 10.582 1.00 90.12 81 VAL A N 1
ATOM 648 C CA . VAL A 1 81 ? -2.023 5.833 9.119 1.00 90.12 81 VAL A CA 1
ATOM 649 C C . VAL A 1 81 ? -3.479 6.124 8.746 1.00 90.12 81 VAL A C 1
ATOM 651 O O . VAL A 1 81 ? -3.725 6.925 7.841 1.00 90.12 81 VAL A O 1
ATOM 654 N N . LEU A 1 82 ? -4.439 5.531 9.464 1.00 92.25 82 LEU A N 1
ATOM 655 C CA . LEU A 1 82 ? -5.863 5.833 9.306 1.00 92.25 82 LEU A CA 1
ATOM 656 C C . LEU A 1 82 ? -6.166 7.299 9.632 1.00 92.25 82 LEU A C 1
ATOM 658 O O . LEU A 1 82 ? -6.823 7.966 8.840 1.00 92.25 82 LEU A O 1
ATOM 662 N N . ILE A 1 83 ? -5.634 7.834 10.732 1.00 94.00 83 ILE A N 1
ATOM 663 C CA . ILE A 1 83 ? -5.797 9.245 11.102 1.00 94.00 83 ILE A CA 1
ATOM 664 C C . ILE A 1 83 ? -5.221 10.154 10.011 1.00 94.00 83 ILE A C 1
ATOM 666 O O . ILE A 1 83 ? -5.891 11.096 9.590 1.00 94.00 83 ILE A O 1
ATOM 670 N N . ASN A 1 84 ? -4.019 9.862 9.500 1.00 93.50 84 ASN A N 1
ATOM 671 C CA . ASN A 1 84 ? -3.439 10.603 8.375 1.00 93.50 84 ASN A CA 1
ATOM 672 C C . ASN A 1 84 ? -4.353 10.562 7.136 1.00 93.50 84 ASN A C 1
ATOM 674 O O . ASN A 1 84 ? -4.542 11.587 6.478 1.00 93.50 84 ASN A O 1
ATOM 678 N N . PHE A 1 85 ? -4.943 9.405 6.821 1.00 92.75 85 PHE A N 1
ATOM 679 C CA . PHE A 1 85 ? -5.892 9.277 5.715 1.00 92.75 85 PHE A CA 1
ATOM 680 C C . PHE A 1 85 ? -7.156 10.115 5.954 1.00 92.75 85 PHE A C 1
ATOM 682 O O . PHE A 1 85 ? -7.531 10.915 5.098 1.00 92.75 85 PHE A O 1
ATOM 689 N N . GLU A 1 86 ? -7.781 9.997 7.126 1.00 95.50 86 GLU A N 1
ATOM 690 C CA . GLU A 1 86 ? -9.001 10.729 7.475 1.00 95.50 86 GLU A CA 1
ATOM 691 C C . GLU A 1 86 ? -8.798 12.247 7.469 1.00 95.50 86 GLU A C 1
ATOM 693 O O . GLU A 1 86 ? -9.644 12.982 6.959 1.00 95.50 86 GLU A O 1
ATOM 698 N N . GLN A 1 87 ? -7.671 12.730 7.999 1.00 95.25 87 GLN A N 1
ATOM 699 C CA . GLN A 1 87 ? -7.326 14.153 7.987 1.00 95.25 87 GLN A CA 1
ATOM 700 C C . GLN A 1 87 ? -7.227 14.701 6.563 1.00 95.25 87 GLN A C 1
ATOM 702 O O . GLN A 1 87 ? -7.667 15.821 6.305 1.00 95.25 87 GLN A O 1
ATOM 707 N N . ARG A 1 88 ? -6.662 13.918 5.636 1.00 92.31 88 ARG A N 1
ATOM 708 C CA . ARG A 1 88 ? -6.557 14.294 4.222 1.00 92.31 88 ARG A CA 1
ATOM 709 C C . ARG A 1 88 ? -7.884 14.167 3.482 1.00 92.31 88 ARG A C 1
ATOM 711 O O . ARG A 1 88 ? -8.119 14.960 2.587 1.00 92.31 88 ARG A O 1
ATOM 718 N N . TRP A 1 89 ? -8.727 13.203 3.846 1.00 92.00 89 TRP A N 1
ATOM 719 C CA . TRP A 1 89 ? -10.049 13.007 3.244 1.00 92.00 89 TRP A CA 1
ATOM 720 C C . TRP A 1 89 ? -11.029 14.130 3.592 1.00 92.00 89 TRP A C 1
ATOM 722 O O . TRP A 1 89 ? -11.865 14.512 2.781 1.00 92.00 89 TRP A O 1
ATOM 732 N N . ARG A 1 90 ? -10.951 14.647 4.822 1.00 91.12 90 ARG A N 1
ATOM 733 C CA . ARG A 1 90 ? -11.846 15.703 5.321 1.00 91.12 90 ARG A CA 1
ATOM 734 C C . ARG A 1 90 ? -11.469 17.111 4.853 1.00 91.12 90 ARG A C 1
ATOM 736 O O . ARG A 1 90 ? -12.193 18.051 5.175 1.00 91.12 90 ARG A O 1
ATOM 743 N N . LYS A 1 91 ? -10.333 17.264 4.179 1.00 79.00 91 LYS A N 1
ATOM 744 C CA . LYS A 1 91 ? -9.834 18.537 3.666 1.00 79.00 91 LYS A CA 1
ATOM 745 C C . LYS A 1 91 ? -10.116 18.643 2.175 1.00 79.00 91 LYS A C 1
ATOM 747 O O . LYS A 1 91 ? -10.460 19.766 1.753 1.00 79.00 91 LYS A O 1
#

Nearest PDB structures (foldseek):
  1zag-assembly4_D  TM=5.912E-01  e=2.674E+00  Homo sapiens
  5esr-assembly1_A-2  TM=5.863E-01  e=9.600E+00  Caulobacter vibrioides CB15

Solvent-accessible surface area (backbone atoms only — not comparable to full-atom values): 5939 Å² total; per-residue (Å²): 140,87,79,89,79,83,34,72,49,79,47,80,39,84,45,84,81,94,42,72,45,60,37,24,39,46,42,62,65,62,101,52,85,32,53,68,56,66,67,45,93,77,56,65,88,84,65,65,54,84,53,94,34,56,90,29,76,65,85,24,100,75,82,80,88,76,89,49,76,81,49,78,38,72,56,76,65,16,53,54,54,48,50,56,50,52,60,60,72,78,105

Sequence (91 aa):
MFTHHQKCVLVDTQTVGNHRKINAFVGGIDLCDGRYEYDTPEHRLLRDLDTVFKDDFHNPTFPPGTKAPRQPFEGPAAYDVLINFEQRWRK

Foldseek 3Di:
DDDDQWDKDWDWDDDPDRDIFIKMKTKNDHPDAQRVCCPPPVSDDPPPCVHPVVPRDDDCVCDDDDDIDIDIDDDPVSVVVVVVVVVVVVD